Protein AF-A0A5K1AJF9-F1 (afdb_monomer_lite)

pLDDT: mean 75.55, std 15.56, range [45.19, 92.81]

Foldseek 3Di:
DPDVVVVQLVVLVVVLVPDDPVCVVVSVCCVPDPDNDGPVVSVVVVVVVVVVVVVVVVCPPPVDDDPPDDDDDDDDDDDD

Structure (mmCIF, N/CA/C/O backbone):
data_AF-A0A5K1AJF9-F1
#
_entry.id   AF-A0A5K1AJF9-F1
#
loop_
_atom_site.group_PDB
_atom_site.id
_atom_site.type_symbol
_atom_site.label_atom_id
_atom_site.label_alt_id
_atom_site.label_comp_id
_atom_site.label_asym_id
_atom_site.label_entity_id
_atom_site.label_seq_id
_atom_site.pdbx_PDB_ins_code
_atom_site.Cartn_x
_atom_site.Cartn_y
_atom_site.Cartn_z
_atom_site.occupancy
_atom_site.B_iso_or_equiv
_atom_site.auth_seq_id
_atom_site.auth_comp_id
_atom_site.auth_asym_id
_atom_site.auth_atom_id
_atom_site.pdbx_PDB_model_num
ATOM 1 N N . ALA A 1 1 ? 16.965 2.079 -17.067 1.00 57.09 1 ALA A N 1
ATOM 2 C CA . ALA A 1 1 ? 16.081 1.991 -15.887 1.00 57.09 1 ALA A CA 1
ATOM 3 C C . ALA A 1 1 ? 14.653 1.814 -16.391 1.00 57.09 1 ALA A C 1
ATOM 5 O O . ALA A 1 1 ? 14.154 2.747 -16.995 1.00 57.09 1 ALA A O 1
ATOM 6 N N . CYS A 1 2 ? 14.056 0.619 -16.316 1.00 62.41 2 CYS A N 1
ATOM 7 C CA . CYS A 1 2 ? 12.685 0.433 -16.835 1.00 62.41 2 CYS A CA 1
ATOM 8 C C . CYS A 1 2 ? 11.972 -0.805 -16.258 1.00 62.41 2 CYS A C 1
ATOM 10 O O . CYS A 1 2 ? 10.814 -0.729 -15.878 1.00 62.41 2 CYS A O 1
ATOM 12 N N . TYR A 1 3 ? 12.669 -1.936 -16.100 1.00 56.72 3 TYR A N 1
ATOM 13 C CA . TYR A 1 3 ? 12.021 -3.170 -15.626 1.00 56.72 3 TYR A CA 1
ATOM 14 C C . TYR A 1 3 ? 11.811 -3.218 -14.101 1.00 56.72 3 TYR A C 1
ATOM 16 O O . TYR A 1 3 ? 10.763 -3.643 -13.622 1.00 56.72 3 TYR A O 1
ATOM 24 N N . LYS A 1 4 ? 12.802 -2.749 -13.331 1.00 60.59 4 LYS A N 1
ATOM 25 C CA . LYS A 1 4 ? 12.793 -2.828 -11.862 1.00 60.59 4 LYS A CA 1
ATOM 26 C C . LYS A 1 4 ? 11.656 -2.006 -11.237 1.00 60.59 4 LYS A C 1
ATOM 28 O O . LYS A 1 4 ? 10.920 -2.524 -10.408 1.00 60.59 4 LYS A O 1
ATOM 33 N N . THR A 1 5 ? 11.449 -0.785 -11.725 1.00 74.38 5 THR A N 1
ATOM 34 C CA . THR A 1 5 ? 10.387 0.120 -11.260 1.00 74.38 5 THR A CA 1
ATOM 35 C C . THR A 1 5 ? 8.990 -0.383 -11.629 1.00 74.38 5 THR A C 1
ATOM 37 O O . THR A 1 5 ? 8.070 -0.293 -10.823 1.00 74.38 5 THR A O 1
ATOM 40 N N . HIS A 1 6 ? 8.818 -0.978 -12.814 1.00 77.88 6 HIS A N 1
ATOM 41 C CA . HIS A 1 6 ? 7.518 -1.502 -13.244 1.00 77.88 6 HIS A CA 1
ATOM 42 C C . HIS A 1 6 ? 7.092 -2.741 -12.443 1.00 77.88 6 HIS A C 1
ATOM 44 O O . HIS A 1 6 ? 5.916 -2.898 -12.098 1.00 77.88 6 HIS A O 1
ATOM 50 N N . PHE A 1 7 ? 8.044 -3.622 -12.122 1.00 82.88 7 PHE A N 1
ATOM 51 C CA . PHE A 1 7 ? 7.795 -4.774 -11.258 1.00 82.88 7 PHE A CA 1
ATOM 52 C C . PHE A 1 7 ? 7.422 -4.334 -9.837 1.00 82.88 7 PHE A C 1
ATOM 54 O O . PHE A 1 7 ? 6.422 -4.804 -9.297 1.00 82.88 7 PHE A O 1
ATOM 61 N N . GLU A 1 8 ? 8.168 -3.387 -9.262 1.00 84.50 8 GLU A N 1
ATOM 62 C CA . GLU A 1 8 ? 7.901 -2.838 -7.927 1.00 84.50 8 GLU A CA 1
ATOM 63 C C . GLU A 1 8 ? 6.510 -2.187 -7.845 1.00 84.50 8 GLU A C 1
ATOM 65 O O . GLU A 1 8 ? 5.728 -2.532 -6.958 1.00 84.50 8 GLU A O 1
ATOM 70 N N . GLN A 1 9 ? 6.127 -1.354 -8.819 1.00 84.12 9 GLN A N 1
ATOM 71 C CA . GLN A 1 9 ? 4.783 -0.759 -8.857 1.00 84.12 9 GLN A CA 1
ATOM 72 C C . GLN A 1 9 ? 3.673 -1.808 -9.018 1.00 84.12 9 GLN A C 1
ATOM 74 O O . GLN A 1 9 ? 2.619 -1.709 -8.389 1.00 84.12 9 GLN A O 1
ATOM 79 N N . THR A 1 10 ? 3.915 -2.858 -9.809 1.00 88.69 10 THR A N 1
ATOM 80 C CA . THR A 1 10 ? 2.956 -3.965 -9.970 1.00 88.69 10 THR A CA 1
ATOM 81 C C . THR A 1 10 ? 2.763 -4.731 -8.659 1.00 88.69 10 THR A C 1
ATOM 83 O O . THR A 1 10 ? 1.642 -5.116 -8.319 1.00 88.69 10 THR A O 1
ATOM 86 N N . MET A 1 11 ? 3.842 -4.942 -7.903 1.00 91.25 11 MET A N 1
ATOM 87 C CA . MET A 1 11 ? 3.800 -5.593 -6.592 1.00 91.25 11 MET A CA 1
ATOM 88 C C . MET A 1 11 ? 3.012 -4.764 -5.578 1.00 91.25 11 MET A C 1
ATOM 90 O O . MET A 1 11 ? 2.162 -5.316 -4.878 1.00 91.25 11 MET A O 1
ATOM 94 N N . VAL A 1 12 ? 3.224 -3.447 -5.546 1.00 89.88 12 VAL A N 1
ATOM 95 C CA . VAL A 1 12 ? 2.462 -2.526 -4.688 1.00 89.88 12 VAL A CA 1
ATOM 96 C C . VAL A 1 12 ? 0.982 -2.539 -5.068 1.00 89.88 12 VAL A C 1
ATOM 98 O O . VAL A 1 12 ? 0.132 -2.686 -4.193 1.00 89.88 12 VAL A O 1
ATOM 101 N N . GLY A 1 13 ? 0.654 -2.497 -6.362 1.00 89.06 13 GLY A N 1
ATOM 102 C CA . GLY A 1 13 ? -0.730 -2.585 -6.833 1.00 89.06 13 GLY A CA 1
ATOM 103 C C . GLY A 1 13 ? -1.431 -3.876 -6.395 1.00 89.06 13 GLY A C 1
ATOM 104 O O . GLY A 1 13 ? -2.542 -3.831 -5.867 1.00 89.06 13 GLY A O 1
ATOM 105 N N . LYS A 1 14 ? -0.766 -5.032 -6.539 1.00 92.38 14 LYS A N 1
ATOM 106 C CA . LYS A 1 14 ? -1.292 -6.329 -6.072 1.00 92.38 14 LYS A CA 1
ATOM 107 C C . LYS A 1 14 ? -1.453 -6.376 -4.552 1.00 92.38 14 LYS A C 1
ATOM 109 O O . LYS A 1 14 ? -2.458 -6.889 -4.066 1.00 92.38 14 LYS A O 1
ATOM 114 N N . PHE A 1 15 ? -0.487 -5.836 -3.813 1.00 91.81 15 PHE A N 1
ATOM 115 C CA . PHE A 1 15 ? -0.548 -5.748 -2.357 1.00 91.81 15 PHE A CA 1
ATOM 116 C C . PHE A 1 15 ? -1.746 -4.906 -1.899 1.00 91.81 15 PHE A C 1
ATOM 118 O O . PHE A 1 15 ? -2.554 -5.380 -1.102 1.00 91.81 15 PHE A O 1
ATOM 125 N N . LEU A 1 16 ? -1.920 -3.704 -2.458 1.00 91.00 16 LEU A N 1
ATOM 126 C CA . LEU A 1 16 ? -3.043 -2.821 -2.135 1.00 91.00 16 LEU A CA 1
ATOM 127 C C . LEU A 1 16 ? -4.394 -3.442 -2.521 1.00 91.00 16 LEU A C 1
ATOM 129 O O . LEU A 1 16 ? -5.356 -3.325 -1.763 1.00 91.00 16 LEU A O 1
ATOM 133 N N . ALA A 1 17 ? -4.476 -4.158 -3.647 1.00 91.00 17 ALA A N 1
ATOM 134 C CA . ALA A 1 17 ? -5.694 -4.859 -4.059 1.00 91.00 17 ALA A CA 1
ATOM 135 C C . ALA A 1 17 ? -6.133 -5.946 -3.057 1.00 91.00 17 ALA A C 1
ATOM 137 O O . ALA A 1 17 ? -7.328 -6.182 -2.902 1.00 91.00 17 ALA A O 1
ATOM 138 N N . GLY A 1 18 ? -5.187 -6.566 -2.342 1.00 92.06 18 GLY A N 1
ATOM 139 C CA . GLY A 1 18 ? -5.457 -7.617 -1.356 1.00 92.06 18 GLY A CA 1
ATOM 140 C C . GLY A 1 18 ? -5.911 -7.133 0.027 1.00 92.06 18 GLY A C 1
ATOM 141 O O . GLY A 1 18 ? -6.264 -7.960 0.866 1.00 92.06 18 GLY A O 1
ATOM 142 N N . LEU A 1 19 ? -5.900 -5.824 0.310 1.00 91.00 19 LEU A N 1
ATOM 143 C CA . LEU A 1 19 ? -6.273 -5.324 1.641 1.00 91.00 19 LEU A CA 1
ATOM 144 C C . LEU A 1 19 ? -7.792 -5.249 1.823 1.00 91.00 19 LEU A C 1
ATOM 146 O O . LEU A 1 19 ? -8.543 -5.028 0.871 1.00 91.00 19 LEU A O 1
ATOM 150 N N . SER A 1 20 ? -8.237 -5.321 3.081 1.00 91.31 20 SER A N 1
ATOM 151 C CA . SER A 1 20 ? -9.657 -5.173 3.415 1.00 91.31 20 SER A CA 1
ATOM 152 C C . SER A 1 20 ? -10.218 -3.794 3.018 1.00 91.31 20 SER A C 1
ATOM 154 O O . SER A 1 20 ? -9.462 -2.813 2.991 1.00 91.31 20 SER A O 1
ATOM 156 N N . PRO A 1 21 ? -11.548 -3.672 2.832 1.00 89.50 21 PRO A N 1
ATOM 157 C CA . PRO A 1 21 ? -12.192 -2.401 2.497 1.00 89.50 21 PRO A CA 1
ATOM 158 C C . PRO A 1 21 ? -11.967 -1.268 3.513 1.00 89.50 21 PRO A C 1
ATOM 160 O O . PRO A 1 21 ? -12.090 -0.094 3.179 1.00 89.50 21 PRO A O 1
ATOM 163 N N . LYS A 1 22 ? -11.580 -1.587 4.757 1.00 89.69 22 LYS A N 1
ATOM 164 C CA . LYS A 1 22 ? -11.267 -0.582 5.790 1.00 89.69 22 LYS A CA 1
ATOM 165 C C . LYS A 1 22 ? -10.112 0.351 5.395 1.00 89.69 22 LYS A C 1
ATOM 167 O O . LYS A 1 22 ? -9.969 1.415 5.985 1.00 89.69 22 LYS A O 1
ATOM 172 N N . TYR A 1 23 ? -9.304 -0.042 4.408 1.00 89.75 23 TYR A N 1
ATOM 173 C CA . TYR A 1 23 ? -8.167 0.730 3.909 1.00 89.75 23 TYR A CA 1
ATOM 174 C C . TYR A 1 23 ? -8.425 1.406 2.552 1.00 89.75 23 TYR A C 1
ATOM 176 O O . TYR A 1 23 ? -7.487 1.972 2.001 1.00 89.75 23 TYR A O 1
ATOM 184 N N . GLU A 1 24 ? -9.647 1.382 2.000 1.00 90.50 24 GLU A N 1
ATOM 185 C CA . GLU A 1 24 ? -9.937 1.916 0.651 1.00 90.50 24 GLU A CA 1
ATOM 186 C C . GLU A 1 24 ? -9.456 3.356 0.446 1.00 90.50 24 GLU A C 1
ATOM 188 O O . GLU A 1 24 ? -8.771 3.649 -0.530 1.00 90.50 24 GLU A O 1
ATOM 193 N N . VAL A 1 25 ? -9.721 4.244 1.406 1.00 89.69 25 VAL A N 1
ATOM 194 C CA . VAL A 1 25 ? -9.283 5.648 1.329 1.00 89.69 25 VAL A CA 1
ATOM 195 C C . VAL A 1 25 ? -7.757 5.748 1.221 1.00 89.69 25 VAL A C 1
ATOM 197 O O . VAL A 1 25 ? -7.235 6.497 0.397 1.00 89.69 25 VAL A O 1
ATOM 200 N N . ALA A 1 26 ? -7.036 4.945 2.006 1.00 89.00 26 ALA A N 1
ATOM 201 C CA . ALA A 1 26 ? -5.579 4.910 1.983 1.00 89.00 26 ALA A CA 1
ATOM 202 C C . ALA A 1 26 ? -5.037 4.334 0.667 1.00 89.00 26 ALA A C 1
ATOM 204 O O . ALA A 1 26 ? -4.071 4.872 0.128 1.00 89.00 26 ALA A O 1
ATOM 205 N N . LYS A 1 27 ? -5.674 3.289 0.114 1.00 90.69 27 LYS A N 1
ATOM 206 C CA . LYS A 1 27 ? -5.315 2.730 -1.201 1.00 90.69 27 LYS A CA 1
ATOM 207 C C . LYS A 1 27 ? -5.419 3.791 -2.288 1.00 90.69 27 LYS A C 1
ATOM 209 O O . LYS A 1 27 ? -4.468 4.003 -3.032 1.00 90.69 27 LYS A O 1
ATOM 214 N N . VAL A 1 28 ? -6.561 4.475 -2.351 1.00 88.06 28 VAL A N 1
ATOM 215 C CA . VAL A 1 28 ? -6.830 5.522 -3.341 1.00 88.06 28 VAL A CA 1
ATOM 216 C C . VAL A 1 28 ? -5.799 6.642 -3.219 1.00 88.06 28 VAL A C 1
ATOM 218 O O . VAL A 1 28 ? -5.234 7.071 -4.220 1.00 88.06 28 VAL A O 1
ATOM 221 N N . GLN A 1 29 ? -5.466 7.058 -1.998 1.00 88.44 29 GLN A N 1
ATOM 222 C CA . GLN A 1 29 ? -4.463 8.096 -1.771 1.00 88.44 29 GLN A CA 1
ATOM 223 C C . GLN A 1 29 ? -3.043 7.667 -2.181 1.00 88.44 29 GLN A C 1
ATOM 225 O O . GLN A 1 29 ? -2.291 8.480 -2.713 1.00 88.44 29 GLN A O 1
ATOM 230 N N . MET A 1 30 ? -2.670 6.401 -1.970 1.00 88.12 30 MET A N 1
ATOM 231 C CA . MET A 1 30 ? -1.371 5.859 -2.395 1.00 88.12 30 MET A CA 1
ATOM 232 C C . MET A 1 30 ? -1.267 5.671 -3.912 1.00 88.12 30 MET A C 1
ATOM 234 O O . MET A 1 30 ? -0.165 5.730 -4.446 1.00 88.12 30 MET A O 1
ATOM 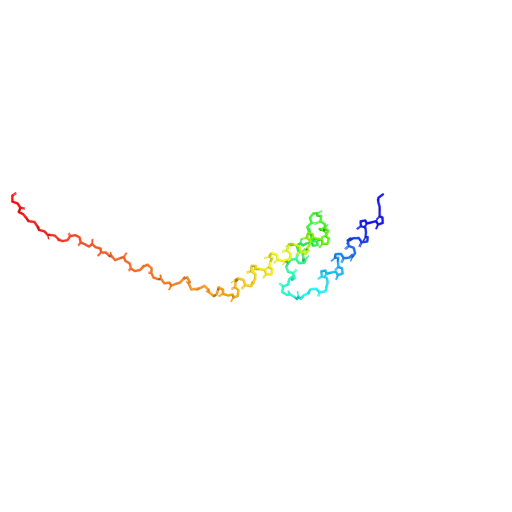238 N N . LEU A 1 31 ? -2.394 5.455 -4.597 1.00 82.31 31 LEU A N 1
ATOM 239 C CA . LEU A 1 31 ? -2.448 5.279 -6.051 1.00 82.31 31 LEU A CA 1
ATOM 240 C C . LEU A 1 31 ? -2.586 6.602 -6.817 1.00 82.31 31 LEU A C 1
ATOM 242 O O . LEU A 1 31 ? -2.114 6.691 -7.945 1.00 82.31 31 LEU A O 1
ATOM 246 N N . ILE A 1 32 ? -3.228 7.613 -6.224 1.00 82.00 32 ILE A N 1
ATOM 247 C CA . ILE A 1 32 ? -3.397 8.952 -6.822 1.00 82.00 32 ILE A CA 1
ATOM 248 C C . ILE A 1 32 ? -2.233 9.890 -6.454 1.00 82.00 32 ILE A C 1
ATOM 250 O O . ILE A 1 32 ? -2.065 10.943 -7.067 1.00 82.00 32 ILE A O 1
ATOM 254 N N . GLY A 1 33 ? -1.417 9.528 -5.460 1.00 72.56 33 GLY A N 1
ATOM 255 C CA . GLY A 1 33 ? -0.253 10.309 -5.043 1.00 72.56 33 GLY A CA 1
ATOM 256 C C . GLY A 1 33 ? 0.713 10.613 -6.195 1.00 72.56 33 GLY A C 1
ATOM 257 O O . GLY A 1 33 ? 0.814 9.855 -7.154 1.00 72.56 33 GLY A O 1
ATOM 258 N N . ALA A 1 34 ? 1.453 11.723 -6.076 1.00 68.00 34 ALA A N 1
ATOM 259 C CA . ALA A 1 34 ? 2.422 12.170 -7.086 1.00 68.00 34 ALA A CA 1
ATOM 260 C C . ALA A 1 34 ? 3.501 11.116 -7.410 1.00 68.00 34 ALA A C 1
ATOM 262 O O . ALA A 1 34 ? 4.079 11.136 -8.494 1.00 68.00 34 ALA A O 1
ATOM 263 N N . GLU A 1 35 ? 3.741 10.186 -6.485 1.00 79.50 35 GLU A N 1
ATOM 264 C CA . GLU A 1 35 ? 4.604 9.029 -6.669 1.00 79.50 35 GLU A CA 1
ATOM 265 C C . GLU A 1 35 ? 3.974 7.813 -5.978 1.00 79.50 35 GLU A C 1
ATOM 267 O O . GLU A 1 35 ? 3.539 7.897 -4.823 1.00 79.50 35 GLU A O 1
ATOM 272 N N . ILE A 1 36 ? 3.917 6.686 -6.694 1.00 81.69 36 ILE A N 1
ATOM 273 C CA . ILE A 1 36 ? 3.509 5.404 -6.116 1.00 81.69 36 ILE A CA 1
ATOM 274 C C . ILE A 1 36 ? 4.615 4.987 -5.139 1.00 81.69 36 ILE A C 1
ATOM 276 O O . ILE A 1 36 ? 5.757 4.827 -5.579 1.00 81.69 36 ILE A O 1
ATOM 280 N N . PRO A 1 37 ? 4.308 4.809 -3.841 1.00 87.31 37 PRO A N 1
ATOM 281 C CA . PRO A 1 37 ? 5.315 4.445 -2.857 1.00 87.31 37 PRO A CA 1
ATOM 282 C C . PRO A 1 37 ? 5.883 3.059 -3.157 1.00 87.31 37 PRO A C 1
ATOM 284 O O . PRO A 1 37 ? 5.203 2.207 -3.733 1.00 87.31 37 PRO A O 1
ATOM 287 N N . ASP A 1 38 ? 7.109 2.807 -2.705 1.00 89.06 38 ASP A N 1
ATOM 288 C CA . ASP A 1 38 ? 7.628 1.446 -2.667 1.00 89.06 38 ASP A CA 1
ATOM 289 C C . ASP A 1 38 ? 6.840 0.577 -1.666 1.00 89.06 38 ASP A C 1
ATOM 291 O O 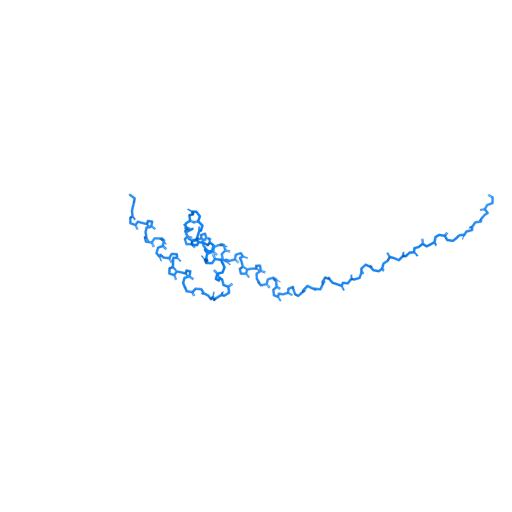. ASP A 1 38 ? 6.003 1.046 -0.884 1.00 89.06 38 ASP A O 1
ATOM 295 N N . LEU A 1 39 ? 7.096 -0.730 -1.694 1.00 88.62 39 LEU A N 1
ATOM 296 C CA . LEU A 1 39 ? 6.361 -1.682 -0.866 1.00 88.62 39 LEU A CA 1
ATOM 297 C C . LEU A 1 39 ? 6.568 -1.455 0.641 1.00 88.62 39 LEU A C 1
ATOM 299 O O . LEU A 1 39 ? 5.640 -1.661 1.426 1.00 88.62 39 LEU A O 1
ATOM 303 N N . LEU A 1 40 ? 7.766 -1.034 1.049 1.00 90.44 40 LEU A N 1
ATOM 304 C CA . LEU A 1 40 ? 8.101 -0.816 2.452 1.00 90.44 40 LEU A CA 1
ATOM 305 C C . LEU A 1 40 ? 7.414 0.447 2.982 1.00 90.44 40 LEU A C 1
ATOM 307 O O . LEU A 1 40 ? 6.851 0.431 4.077 1.00 90.44 40 LEU A O 1
ATOM 311 N N . ASP A 1 41 ? 7.408 1.523 2.200 1.00 90.12 41 ASP A N 1
ATOM 312 C CA . ASP A 1 41 ? 6.721 2.763 2.543 1.00 90.12 41 ASP A CA 1
ATOM 313 C C . ASP A 1 41 ? 5.195 2.571 2.546 1.00 90.12 41 ASP A C 1
ATOM 315 O O . ASP A 1 41 ? 4.522 2.978 3.497 1.00 90.12 41 ASP A O 1
ATOM 319 N N . ALA A 1 42 ? 4.640 1.847 1.565 1.00 91.31 42 ALA A N 1
ATOM 320 C CA . ALA A 1 42 ? 3.225 1.470 1.559 1.00 91.31 42 ALA A CA 1
ATOM 321 C C . ALA A 1 42 ? 2.837 0.714 2.844 1.00 91.31 42 ALA A C 1
ATOM 323 O O . ALA A 1 42 ? 1.860 1.071 3.510 1.00 91.31 42 ALA A O 1
ATOM 324 N N . TYR A 1 43 ? 3.636 -0.281 3.243 1.00 91.38 43 TYR A N 1
ATOM 325 C CA . TYR A 1 43 ? 3.429 -1.018 4.489 1.00 91.38 43 TYR A CA 1
ATOM 326 C C . TYR A 1 43 ? 3.517 -0.113 5.724 1.00 91.38 43 TYR A C 1
ATOM 328 O O . TYR A 1 43 ? 2.625 -0.138 6.572 1.00 91.38 43 TYR A O 1
ATOM 336 N N . ASN A 1 44 ? 4.553 0.721 5.830 1.00 92.81 44 ASN A N 1
ATOM 337 C CA . ASN A 1 44 ? 4.758 1.599 6.983 1.00 92.81 44 ASN A CA 1
ATOM 338 C C . ASN A 1 44 ? 3.615 2.606 7.156 1.00 92.81 44 ASN A C 1
ATOM 340 O O . ASN A 1 44 ? 3.155 2.844 8.277 1.00 92.81 44 ASN A O 1
ATOM 344 N N . ARG A 1 45 ? 3.120 3.179 6.055 1.00 91.06 45 ARG A N 1
ATOM 345 C CA . ARG A 1 45 ? 1.959 4.077 6.059 1.00 91.06 45 ARG A CA 1
ATOM 346 C C . ARG A 1 45 ? 0.689 3.350 6.509 1.00 91.06 45 ARG A C 1
ATOM 348 O O . ARG A 1 45 ? -0.036 3.872 7.353 1.00 91.06 45 ARG A O 1
ATOM 355 N N . LEU A 1 46 ? 0.444 2.135 6.013 1.00 91.25 46 LEU A N 1
ATOM 356 C CA . LEU A 1 46 ? -0.706 1.324 6.434 1.00 91.25 46 LEU A CA 1
ATOM 357 C C . LEU A 1 46 ? -0.617 0.884 7.896 1.00 91.25 46 LEU A C 1
ATOM 359 O O . LEU A 1 46 ? -1.627 0.901 8.593 1.00 91.25 46 LEU A O 1
ATOM 363 N N . SER A 1 47 ? 0.576 0.529 8.374 1.00 90.50 47 SER A N 1
ATOM 364 C CA . SER A 1 47 ? 0.813 0.144 9.767 1.00 90.50 47 SER A CA 1
ATOM 365 C C . SER A 1 47 ? 0.462 1.290 10.720 1.00 90.50 47 SER A C 1
ATOM 367 O O . SER A 1 47 ? -0.302 1.100 11.665 1.00 90.50 47 SER A O 1
ATOM 369 N N . LYS A 1 48 ? 0.898 2.519 10.407 1.00 89.88 48 LYS A N 1
ATOM 370 C CA . LYS A 1 48 ? 0.510 3.721 11.165 1.00 89.88 48 LYS A CA 1
ATOM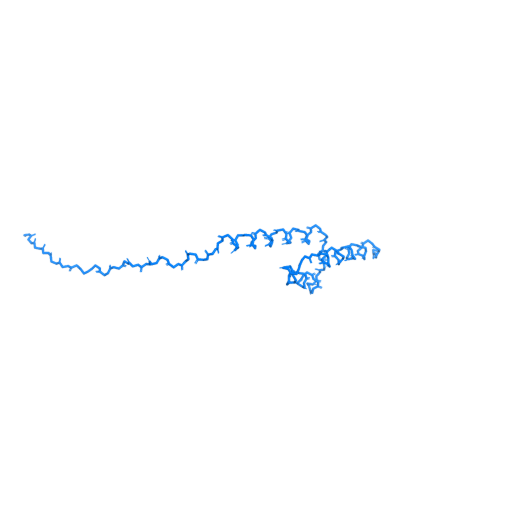 371 C C . LYS A 1 48 ? -1.007 3.926 11.186 1.00 89.88 48 LYS A C 1
ATOM 373 O O . LYS A 1 48 ? -1.569 4.180 12.247 1.00 89.88 48 LYS A O 1
ATOM 378 N N . LEU A 1 49 ? -1.677 3.766 10.041 1.00 88.19 49 LEU A N 1
ATOM 379 C CA . LEU A 1 49 ? -3.137 3.870 9.970 1.00 88.19 49 LEU A CA 1
ATOM 380 C C . LEU A 1 49 ? -3.835 2.786 10.795 1.00 88.19 49 LEU A C 1
ATOM 382 O O . LEU A 1 49 ? -4.804 3.082 11.485 1.00 88.19 49 LEU A O 1
ATOM 386 N N . ALA A 1 50 ? -3.347 1.546 10.761 1.00 85.75 50 ALA A N 1
ATOM 387 C CA . ALA A 1 50 ? -3.893 0.456 11.563 1.00 85.75 50 ALA A CA 1
ATOM 388 C C . ALA A 1 50 ? -3.795 0.755 13.069 1.00 85.75 50 ALA A C 1
ATOM 390 O O . ALA A 1 50 ? -4.757 0.519 13.799 1.00 85.75 50 ALA A O 1
ATOM 391 N N . VAL A 1 51 ? -2.676 1.338 13.515 1.00 82.31 51 VAL A N 1
ATOM 392 C CA . VAL A 1 51 ? -2.491 1.787 14.904 1.00 82.31 51 VAL A CA 1
ATOM 393 C C . VAL A 1 51 ? -3.507 2.873 15.268 1.00 82.31 51 VAL A C 1
ATOM 395 O O . VAL A 1 51 ? -4.199 2.736 16.275 1.00 82.31 51 VAL A O 1
ATOM 398 N N . SER A 1 52 ? -3.674 3.906 14.436 1.00 81.56 52 SER A N 1
ATOM 399 C CA . SER A 1 52 ? -4.658 4.972 14.685 1.00 81.56 52 SER A CA 1
ATOM 400 C C . SER A 1 52 ? -6.105 4.469 14.668 1.00 81.56 52 SER A C 1
ATOM 402 O O . SER A 1 52 ? -6.907 4.875 15.505 1.00 81.56 52 SER A O 1
ATOM 404 N N . LEU A 1 53 ? -6.452 3.556 13.756 1.00 78.62 53 LEU A N 1
ATOM 405 C CA . LEU A 1 53 ? -7.781 2.939 13.699 1.00 78.62 53 LEU A CA 1
ATOM 406 C C . LEU A 1 53 ? -8.062 2.084 14.940 1.00 78.62 53 LEU A C 1
ATOM 408 O O . LEU A 1 53 ? -9.177 2.103 15.454 1.00 78.62 53 LEU A O 1
ATOM 412 N N . SER A 1 54 ? -7.057 1.360 15.438 1.00 76.75 54 SER A N 1
ATOM 413 C CA . SER A 1 54 ? -7.164 0.592 16.681 1.00 76.75 54 SER A CA 1
ATOM 414 C C . SER A 1 54 ? -7.353 1.503 17.893 1.00 76.75 54 SER A C 1
ATOM 416 O O . SER A 1 54 ? -8.170 1.203 18.760 1.00 76.75 54 SER A O 1
ATOM 418 N N . GLN A 1 55 ? -6.627 2.622 17.953 1.00 72.38 55 GLN A N 1
ATOM 419 C CA . GLN A 1 55 ? -6.776 3.615 19.018 1.00 72.38 55 GLN A CA 1
ATOM 420 C C . GLN A 1 55 ? -8.153 4.279 18.973 1.00 72.38 55 GLN A C 1
ATOM 422 O O . GLN A 1 55 ? -8.827 4.325 19.992 1.00 72.38 55 GLN A O 1
ATOM 427 N N . SER A 1 56 ? -8.633 4.680 17.794 1.00 64.38 56 SER A N 1
ATOM 428 C CA . SER A 1 56 ? -9.969 5.266 17.626 1.00 64.38 56 SER A CA 1
ATOM 429 C C . SER A 1 56 ? -11.111 4.300 17.962 1.00 64.38 56 SER A C 1
ATOM 431 O O . SER A 1 56 ? -12.181 4.753 18.352 1.00 64.38 56 SER A O 1
ATOM 433 N N . GLN A 1 57 ? -10.925 2.987 17.799 1.00 60.56 57 GLN A N 1
ATOM 434 C CA . GLN A 1 57 ? -11.917 1.993 18.230 1.00 60.56 57 GLN A CA 1
ATOM 435 C C . GLN A 1 57 ? -11.880 1.747 19.742 1.00 60.56 57 GLN A C 1
ATOM 437 O O . GLN A 1 57 ? -12.910 1.426 20.330 1.00 60.56 57 GLN A O 1
ATOM 442 N N . SER A 1 58 ? -10.711 1.895 20.369 1.00 58.28 58 SER A N 1
ATOM 443 C CA . SER A 1 58 ? -10.556 1.807 21.824 1.00 58.28 58 SER A CA 1
ATOM 444 C C . SER A 1 58 ? -11.050 3.072 22.531 1.00 58.28 58 SER A C 1
ATOM 446 O O . SER A 1 58 ? -11.592 2.996 23.630 1.00 58.28 58 SER A O 1
ATOM 448 N N . GLU A 1 59 ? -10.876 4.232 21.906 1.00 51.53 59 GLU A N 1
ATOM 449 C CA . GLU A 1 59 ? -11.337 5.520 22.404 1.00 51.53 59 GLU A CA 1
ATOM 450 C C . GLU A 1 59 ? -12.692 5.864 21.781 1.00 51.53 59 GLU A C 1
ATOM 452 O O . GLU A 1 59 ? -12.819 6.703 20.891 1.00 51.53 59 GLU A O 1
ATOM 457 N N . SER A 1 60 ? -13.751 5.237 22.305 1.00 50.34 60 SER A N 1
ATOM 458 C CA . SER A 1 60 ? -15.050 5.914 22.337 1.00 50.34 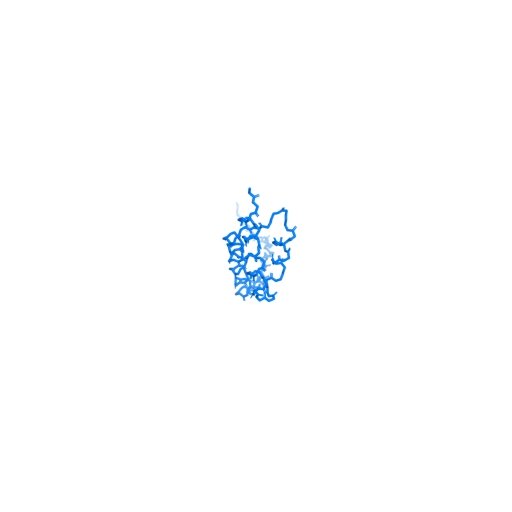60 SER A CA 1
ATOM 459 C C . SER A 1 60 ? -14.826 7.275 23.006 1.00 50.34 60 SER A C 1
ATOM 461 O O . SER A 1 60 ? -14.248 7.292 24.098 1.00 50.34 60 SER A O 1
ATOM 463 N N . PRO A 1 61 ? -15.245 8.409 22.416 1.00 51.91 61 PRO A N 1
ATOM 464 C CA . PRO A 1 61 ? -14.974 9.714 22.991 1.00 51.91 61 PRO A CA 1
ATOM 465 C C . PRO A 1 61 ? -15.782 9.860 24.283 1.00 51.91 61 PRO A C 1
ATOM 467 O O . PRO A 1 61 ? -16.909 10.346 24.287 1.00 51.91 61 PRO A O 1
ATOM 470 N N . VAL A 1 62 ? -15.191 9.484 25.416 1.00 53.41 62 VAL A N 1
ATOM 471 C CA . VAL A 1 62 ? -15.600 9.974 26.734 1.00 53.41 62 VAL A CA 1
ATOM 472 C C . VAL A 1 62 ? -14.983 11.364 26.892 1.00 53.41 62 VAL A C 1
ATOM 474 O O . VAL A 1 62 ? -14.158 11.624 27.756 1.00 53.41 62 VAL A O 1
ATOM 477 N N . ALA A 1 63 ? -15.362 12.276 25.998 1.00 59.28 63 ALA A N 1
ATOM 478 C CA . ALA A 1 63 ? -15.065 13.698 26.092 1.00 59.28 63 ALA A CA 1
ATOM 479 C C . ALA A 1 63 ? -16.373 14.450 26.358 1.00 59.28 63 ALA A C 1
ATOM 481 O O . ALA A 1 63 ? -16.781 15.330 25.609 1.00 59.28 63 ALA A O 1
ATOM 482 N N . ALA A 1 64 ? -17.065 14.053 27.425 1.00 60.84 64 ALA A N 1
ATOM 483 C CA . ALA A 1 64 ? -18.207 14.781 27.962 1.00 60.84 64 ALA A CA 1
ATOM 484 C C . ALA A 1 64 ? -18.292 14.603 29.484 1.00 60.84 64 ALA A C 1
ATOM 486 O O . ALA A 1 64 ? -19.329 14.223 30.013 1.00 60.84 64 ALA A O 1
ATOM 487 N N . LEU A 1 65 ? -17.203 14.867 30.212 1.00 55.69 65 LEU A N 1
ATOM 488 C CA . LEU A 1 65 ? -17.273 15.048 31.664 1.00 55.69 65 LEU A CA 1
ATOM 489 C C . LEU A 1 65 ? -16.951 16.504 32.010 1.00 55.69 65 LEU A C 1
ATOM 491 O O . LEU A 1 65 ? -15.817 16.885 32.268 1.00 55.69 65 LEU A O 1
ATOM 495 N N . ALA A 1 66 ? -18.017 17.301 31.921 1.00 57.94 66 ALA A N 1
ATOM 496 C CA . ALA A 1 66 ? -18.350 18.437 32.773 1.00 57.94 66 ALA A CA 1
ATOM 497 C C . ALA A 1 66 ? -17.183 19.265 33.348 1.00 57.94 66 ALA A C 1
ATOM 499 O O . ALA A 1 66 ? -16.703 19.010 34.450 1.00 57.94 66 ALA A O 1
ATOM 500 N N . VAL A 1 67 ? -16.881 20.402 32.712 1.00 56.34 67 VAL A N 1
ATOM 501 C CA . VAL A 1 67 ? -16.475 21.586 33.484 1.00 56.34 67 VAL A CA 1
ATOM 502 C C . VAL A 1 67 ? -17.748 22.195 34.071 1.00 56.34 67 VAL A C 1
ATOM 504 O O . VAL A 1 67 ? -18.372 23.083 33.498 1.00 56.34 67 VAL A O 1
ATOM 507 N N . SER A 1 68 ? -18.168 21.671 35.223 1.00 66.69 68 SER A N 1
ATOM 508 C CA . SER A 1 68 ? -19.047 22.386 36.146 1.00 66.69 68 SER A CA 1
ATOM 509 C C . SER A 1 68 ? -18.212 22.862 37.334 1.00 66.69 68 SER A C 1
ATOM 511 O O . SER A 1 68 ? -18.091 22.188 38.352 1.00 66.69 68 SER A O 1
ATOM 513 N N . GLY A 1 69 ? -17.618 24.039 37.201 1.00 58.09 69 GLY A N 1
ATOM 514 C CA . GLY A 1 69 ? -17.073 24.802 38.320 1.00 58.09 69 GLY A CA 1
ATOM 515 C C . GLY A 1 69 ? -17.232 26.265 37.939 1.00 58.09 69 GLY A C 1
ATOM 516 O O . GLY A 1 69 ? -16.493 26.765 37.108 1.00 58.09 69 GLY A O 1
ATOM 517 N N . GLY A 1 70 ? -18.280 26.975 38.336 1.00 55.38 70 GLY A N 1
ATOM 518 C CA . GLY A 1 70 ? -18.813 27.066 39.687 1.00 55.38 70 GLY A CA 1
ATOM 519 C C . GLY A 1 70 ? -18.595 28.515 40.109 1.00 55.38 70 GLY A C 1
ATOM 520 O O . GLY A 1 70 ? -17.501 28.890 40.514 1.00 55.38 70 GLY A O 1
ATOM 521 N N . ARG A 1 71 ? -19.618 29.355 39.911 1.00 60.69 71 ARG A N 1
ATOM 522 C CA . ARG A 1 71 ? -19.624 30.789 40.245 1.00 60.69 71 ARG A CA 1
ATOM 523 C C . ARG A 1 71 ? -19.348 30.965 41.744 1.00 60.69 71 ARG A C 1
ATOM 525 O O . ARG A 1 71 ? -20.248 30.783 42.556 1.00 60.69 71 ARG A O 1
ATOM 532 N N . GLY A 1 72 ? -18.126 31.347 42.101 1.00 55.81 72 GLY A N 1
ATOM 533 C CA . GLY A 1 72 ? -17.773 31.787 43.449 1.00 55.81 72 GLY A CA 1
ATOM 534 C C . GLY A 1 72 ? -18.061 33.276 43.618 1.00 55.81 72 GLY A C 1
ATOM 535 O O . GLY A 1 72 ? -17.213 34.108 43.313 1.00 55.81 72 GLY A O 1
ATOM 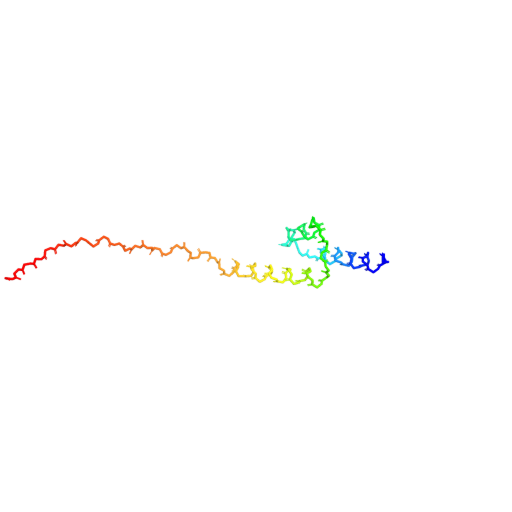536 N N . GLN A 1 73 ? -19.265 33.617 44.083 1.00 56.69 73 GLN A N 1
ATOM 537 C CA . GLN A 1 73 ? -19.547 34.947 44.623 1.00 56.69 73 GLN A CA 1
ATOM 538 C C . GLN A 1 73 ? -18.744 35.153 45.913 1.00 56.69 73 GLN A C 1
ATOM 540 O O . GLN A 1 73 ? -18.933 34.424 46.885 1.00 56.69 73 GLN A O 1
ATOM 545 N N . ALA A 1 74 ? -17.882 36.168 45.946 1.00 54.19 74 ALA A N 1
ATOM 546 C CA . ALA A 1 74 ? -17.239 36.620 47.171 1.00 54.19 74 ALA A CA 1
ATOM 547 C C . ALA A 1 74 ? -18.237 37.446 47.999 1.00 54.19 74 ALA A C 1
ATOM 549 O O . ALA A 1 74 ? -18.445 38.636 47.764 1.00 54.19 74 ALA A O 1
ATOM 550 N N . THR A 1 75 ? -18.878 36.809 48.977 1.00 54.81 75 THR A N 1
ATOM 551 C CA . THR A 1 75 ? -19.639 37.493 50.027 1.00 54.81 75 THR A CA 1
ATOM 552 C C . THR A 1 75 ? -18.768 37.687 51.271 1.00 54.81 75 THR A C 1
ATOM 554 O O . THR A 1 75 ? -18.314 36.692 51.819 1.00 54.81 75 THR A O 1
ATOM 557 N N . ARG A 1 76 ? -18.625 38.955 51.714 1.00 55.75 76 ARG A N 1
ATOM 558 C CA . ARG A 1 76 ? -18.543 39.483 53.112 1.00 55.75 76 ARG A CA 1
ATOM 559 C C . ARG A 1 76 ? -17.633 38.740 54.123 1.00 55.75 76 ARG A C 1
ATOM 561 O O . ARG A 1 76 ? -17.834 37.566 54.371 1.00 55.75 76 ARG A O 1
ATOM 568 N N . ARG A 1 77 ? -16.751 39.377 54.915 1.00 45.19 77 ARG A N 1
ATOM 569 C CA . ARG A 1 77 ? -16.971 40.388 55.996 1.00 45.19 77 ARG A CA 1
ATOM 570 C C . ARG A 1 77 ? -15.596 40.565 56.726 1.00 45.19 77 ARG A C 1
ATOM 572 O O . ARG A 1 77 ? -14.913 39.564 56.862 1.00 45.19 77 ARG A O 1
ATOM 579 N N . ARG A 1 78 ? -15.111 41.762 57.118 1.00 54.25 78 ARG A N 1
ATOM 580 C CA . ARG A 1 78 ? -15.249 42.486 58.427 1.00 54.25 78 ARG A CA 1
ATOM 581 C C . ARG A 1 78 ? -13.962 42.526 59.293 1.00 54.25 78 ARG A C 1
ATOM 583 O O . ARG A 1 78 ? -13.488 41.467 59.671 1.00 54.25 78 ARG A O 1
ATOM 590 N N . GLY A 1 79 ? -13.6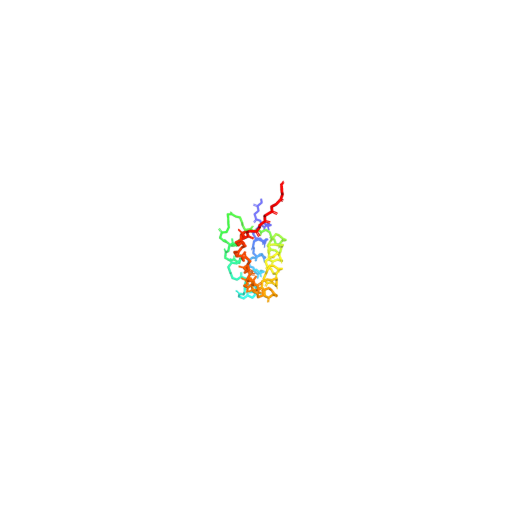06 43.739 59.755 1.00 46.47 79 GLY A N 1
ATOM 591 C CA . GLY A 1 79 ? -12.870 44.061 61.008 1.00 46.47 79 GLY A CA 1
ATOM 592 C C . GLY A 1 79 ? -11.340 44.012 60.895 1.00 46.47 79 GLY A C 1
ATOM 593 O O . GLY A 1 79 ? -10.839 43.100 60.254 1.00 46.47 79 GLY A O 1
ATOM 594 N N . SER A 1 80 ? -10.538 44.931 61.440 1.00 50.47 80 SER A N 1
ATOM 595 C CA . SER A 1 80 ? -10.731 46.048 62.385 1.00 50.47 80 SER A CA 1
ATOM 596 C C . SER A 1 80 ? -9.746 47.172 62.061 1.00 50.47 80 SER A C 1
ATOM 598 O O . SER A 1 80 ? -8.722 46.867 61.413 1.00 50.47 80 SER A O 1
#

Sequence (80 aa):
ACYKTHFEQTMVGKFLAGLSPKYEVAKVQMLIGAEIPDLLDAYNRLSKLAVSLSQSQSESPVAALAVSGGRGQATRRRGS

Secondary structure (DSSP, 8-state):
--HHHHHHHHHHHHHHHTS-GGGHHHHHHHHHSSSPPPHHHHHHHHHHHHHHHHHHHH----------------------

Radius of gyration: 26.3 Å; chains: 1; bounding box: 36×54×79 Å

Organism: NCBI:txid210225